Protein AF-A0A099NSK3-F1 (afdb_monomer_lite)

Structure (mmCIF, N/CA/C/O backbone):
data_AF-A0A099NSK3-F1
#
_entry.id   AF-A0A099NSK3-F1
#
loop_
_atom_site.group_PDB
_atom_site.id
_atom_site.type_symbol
_atom_site.label_atom_id
_atom_site.label_alt_id
_atom_site.label_comp_id
_atom_site.label_asym_id
_atom_site.label_entity_id
_atom_site.label_seq_id
_atom_site.pdbx_PDB_ins_code
_atom_site.Cartn_x
_atom_site.Cartn_y
_atom_site.Cartn_z
_atom_site.occupancy
_atom_site.B_iso_or_equiv
_atom_site.auth_seq_id
_atom_site.auth_comp_id
_atom_site.auth_asym_id
_atom_site.auth_atom_id
_atom_site.pdbx_PDB_model_num
ATOM 1 N N . MET A 1 1 ? 0.485 -7.977 -18.510 1.00 60.72 1 MET A N 1
A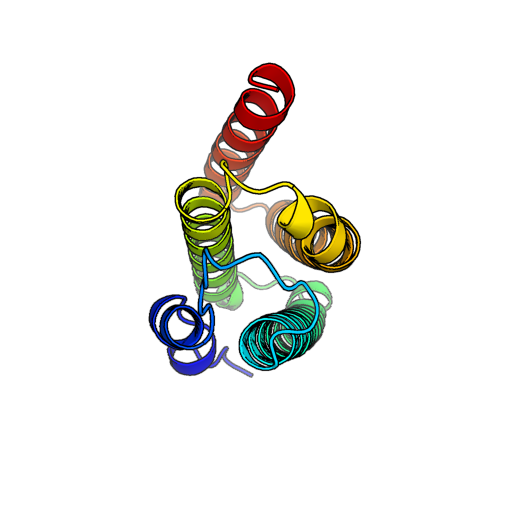TOM 2 C CA . MET A 1 1 ? -0.892 -7.727 -18.025 1.00 60.72 1 MET A CA 1
ATOM 3 C C . MET A 1 1 ? -0.886 -6.339 -17.393 1.00 60.72 1 MET A C 1
ATOM 5 O O . MET A 1 1 ? 0.088 -6.034 -16.716 1.00 60.72 1 MET A O 1
ATOM 9 N N . SER A 1 2 ? -1.851 -5.467 -17.701 1.00 71.50 2 SER A N 1
ATOM 10 C CA . SER A 1 2 ? -1.894 -4.100 -17.140 1.00 71.50 2 SER A CA 1
ATOM 11 C C . SER A 1 2 ? -2.679 -4.103 -15.829 1.00 71.50 2 SER A C 1
ATOM 13 O O . SER A 1 2 ? -3.622 -4.884 -15.699 1.00 71.50 2 SER A O 1
ATOM 15 N N . LEU A 1 3 ? -2.254 -3.284 -14.866 1.00 85.31 3 LEU A N 1
ATOM 16 C CA . LEU A 1 3 ? -2.884 -3.172 -13.553 1.00 85.31 3 LEU A CA 1
ATOM 17 C C . LEU A 1 3 ? -4.323 -2.641 -13.673 1.00 85.31 3 LEU A C 1
ATOM 19 O O . LEU A 1 3 ? -4.550 -1.625 -14.334 1.00 85.31 3 LEU A O 1
ATOM 23 N N . ASP A 1 4 ? -5.289 -3.263 -12.990 1.00 89.00 4 ASP A N 1
ATOM 24 C CA . ASP A 1 4 ? -6.636 -2.690 -12.877 1.00 89.00 4 ASP A CA 1
ATOM 25 C C . ASP A 1 4 ? -6.622 -1.493 -11.916 1.00 89.00 4 ASP A C 1
ATOM 27 O O . ASP A 1 4 ? -6.747 -1.608 -10.696 1.00 89.00 4 ASP A O 1
ATOM 31 N N . ARG A 1 5 ? -6.447 -0.299 -12.481 1.00 90.31 5 ARG A N 1
ATOM 32 C CA . ARG A 1 5 ? -6.376 0.943 -11.705 1.00 90.31 5 ARG A CA 1
ATOM 33 C C . ARG A 1 5 ? -7.692 1.309 -11.021 1.00 90.31 5 ARG A C 1
ATOM 35 O O . ARG A 1 5 ? -7.657 2.083 -10.073 1.00 90.31 5 ARG A O 1
ATOM 42 N N . ASN A 1 6 ? -8.834 0.786 -11.467 1.00 90.94 6 ASN A N 1
ATOM 43 C CA . ASN A 1 6 ? -10.107 1.054 -10.800 1.00 90.94 6 ASN A CA 1
ATOM 44 C C . ASN A 1 6 ? -10.232 0.211 -9.528 1.00 90.94 6 ASN A C 1
ATOM 46 O O . ASN A 1 6 ? -10.674 0.717 -8.497 1.00 90.94 6 ASN A O 1
ATOM 50 N N . GLU A 1 7 ? -9.799 -1.050 -9.583 1.00 89.06 7 GLU A N 1
ATOM 51 C CA . GLU A 1 7 ? -9.757 -1.944 -8.421 1.00 89.06 7 GLU A CA 1
ATOM 52 C C . GLU A 1 7 ? -8.777 -1.435 -7.354 1.00 89.06 7 GLU A C 1
ATOM 54 O O . GLU A 1 7 ? -9.108 -1.362 -6.169 1.00 89.06 7 GLU A O 1
ATOM 59 N N . TYR A 1 8 ? -7.575 -1.032 -7.775 1.00 90.88 8 TYR A N 1
ATOM 60 C CA . TYR A 1 8 ? -6.509 -0.630 -6.855 1.00 90.88 8 TYR A CA 1
ATOM 61 C C . TYR A 1 8 ? -6.481 0.867 -6.527 1.00 90.88 8 TYR A C 1
ATOM 63 O O . TYR A 1 8 ? -5.545 1.320 -5.876 1.00 90.88 8 TYR A O 1
ATOM 71 N N . ALA A 1 9 ? -7.480 1.646 -6.947 1.00 93.00 9 ALA A N 1
ATOM 72 C CA . ALA A 1 9 ? -7.610 3.030 -6.506 1.00 93.00 9 ALA A CA 1
ATOM 73 C C . ALA A 1 9 ? -8.011 3.086 -5.027 1.00 93.00 9 ALA A C 1
ATOM 75 O O . ALA A 1 9 ? -8.960 2.429 -4.600 1.00 93.00 9 ALA A O 1
ATOM 76 N N . PHE A 1 10 ? -7.370 3.960 -4.251 1.00 89.62 10 PHE A N 1
ATOM 77 C CA . PHE A 1 10 ? -7.686 4.158 -2.839 1.00 89.62 10 PHE A CA 1
ATOM 78 C C . PHE A 1 10 ? -9.157 4.553 -2.622 1.00 89.62 10 PHE A C 1
ATOM 80 O O . PHE A 1 10 ? -9.773 4.152 -1.634 1.00 89.62 10 PHE A O 1
ATOM 87 N N . GLN A 1 11 ? -9.767 5.266 -3.575 1.00 91.06 11 GLN A N 1
ATOM 88 C CA . GLN A 1 11 ? -11.197 5.597 -3.534 1.00 91.06 11 GLN A CA 1
ATOM 89 C C . GLN A 1 11 ? -12.106 4.361 -3.530 1.00 91.06 11 GLN A C 1
ATOM 91 O O . GLN A 1 11 ? -13.190 4.417 -2.953 1.00 91.06 11 GLN A O 1
ATOM 96 N N . SER A 1 12 ? -11.659 3.251 -4.117 1.00 90.25 12 SER A N 1
ATOM 97 C CA . SER A 1 12 ? -12.362 1.967 -4.080 1.00 90.25 12 SER A CA 1
ATOM 98 C C . SER A 1 12 ? -12.168 1.258 -2.741 1.00 90.25 12 SER A C 1
ATOM 100 O O . SER A 1 12 ? -13.047 0.524 -2.309 1.00 90.25 12 SER A O 1
ATOM 102 N N . TRP A 1 13 ? -11.055 1.497 -2.042 1.00 89.56 13 TRP A N 1
ATOM 103 C CA . TRP A 1 13 ? -10.758 0.869 -0.749 1.00 89.56 13 TRP A CA 1
ATOM 104 C C . TRP A 1 13 ? -11.433 1.594 0.412 1.00 89.56 13 TRP A C 1
ATOM 106 O O . TRP A 1 13 ? -11.973 0.961 1.316 1.00 89.56 13 TRP A O 1
ATOM 116 N N . LYS A 1 14 ? -11.422 2.931 0.379 1.00 85.62 14 LYS A N 1
ATOM 117 C CA . LYS A 1 14 ? -11.876 3.819 1.457 1.00 85.62 14 LYS A CA 1
ATOM 118 C C . LYS A 1 14 ? -13.266 3.479 2.026 1.00 85.62 14 LYS A C 1
ATOM 120 O O . LYS A 1 14 ? -13.384 3.471 3.250 1.00 85.62 14 LYS A O 1
ATOM 125 N N . PRO A 1 15 ? -14.307 3.160 1.227 1.00 87.00 15 PRO A N 1
ATOM 126 C CA . PRO A 1 15 ? -15.626 2.796 1.755 1.00 87.00 15 PRO A CA 1
ATOM 127 C C . PRO A 1 15 ? -15.626 1.530 2.625 1.00 87.00 15 PRO A C 1
ATOM 129 O O . PRO A 1 15 ? -16.506 1.371 3.467 1.00 87.00 15 PRO A O 1
ATOM 132 N N . HIS A 1 16 ? -14.645 0.643 2.440 1.00 84.25 16 HIS A N 1
ATOM 133 C CA . HIS A 1 16 ? -14.497 -0.594 3.208 1.00 84.25 16 HIS A CA 1
ATOM 134 C C . HIS A 1 16 ? -13.700 -0.405 4.503 1.00 84.25 16 HIS A C 1
ATOM 136 O O . HIS A 1 16 ? -13.618 -1.335 5.298 1.00 84.25 16 HIS A O 1
ATOM 142 N N . LEU A 1 17 ? -13.120 0.778 4.737 1.00 78.50 17 LEU A N 1
ATOM 143 C CA . LEU A 1 17 ? -12.310 1.087 5.918 1.00 78.50 17 LEU A CA 1
ATOM 144 C C . LEU A 1 17 ? -13.164 1.709 7.026 1.00 78.50 17 LEU A C 1
ATOM 146 O O . LEU A 1 17 ? -12.924 2.832 7.466 1.00 78.50 17 LEU A O 1
ATOM 150 N N . ILE A 1 18 ? -14.189 0.978 7.460 1.00 73.94 18 ILE A N 1
ATOM 151 C CA . ILE A 1 18 ? -15.161 1.472 8.438 1.00 73.94 18 ILE A CA 1
ATOM 152 C C . ILE A 1 18 ? -14.494 1.593 9.813 1.00 73.94 18 ILE A C 1
ATOM 154 O O . ILE A 1 18 ? -13.950 0.618 10.335 1.00 73.94 18 ILE A O 1
ATOM 158 N N . TYR A 1 19 ? -14.574 2.792 10.398 1.00 65.12 19 TYR A N 1
ATOM 159 C CA . TYR A 1 19 ? -14.121 3.088 11.753 1.00 65.12 19 TYR A CA 1
ATOM 160 C C . TYR A 1 19 ? -15.314 3.273 12.689 1.00 65.12 19 TYR A C 1
ATOM 162 O O . TYR A 1 19 ? -16.120 4.183 12.492 1.00 65.12 19 TYR A O 1
ATOM 170 N N . ASN A 1 20 ? -15.396 2.441 13.728 1.00 60.47 20 ASN A N 1
ATOM 171 C CA . ASN A 1 20 ? -16.362 2.596 14.808 1.00 60.47 20 ASN A CA 1
ATOM 172 C C . ASN A 1 20 ? -15.606 2.926 16.103 1.00 60.47 20 ASN A C 1
ATOM 174 O O . ASN A 1 20 ? -14.772 2.147 16.564 1.00 60.47 20 ASN A O 1
ATOM 178 N N . ASN A 1 21 ? -15.865 4.110 16.664 1.00 54.75 21 ASN A N 1
ATOM 179 C CA . ASN A 1 21 ? -15.216 4.594 17.893 1.00 54.75 21 ASN A CA 1
ATOM 180 C C . ASN A 1 21 ? -15.695 3.839 19.149 1.00 54.75 21 ASN A C 1
ATOM 182 O O . ASN A 1 21 ? -15.047 3.911 20.195 1.00 54.75 21 ASN A O 1
ATOM 186 N N . ASP A 1 22 ? -16.808 3.109 19.045 1.00 53.41 22 ASP A N 1
ATOM 187 C CA . ASP A 1 22 ? -17.433 2.376 20.144 1.00 53.41 22 ASP A CA 1
ATOM 188 C C . ASP A 1 22 ? -16.741 1.022 20.384 1.00 53.41 22 ASP A C 1
ATOM 190 O O . ASP A 1 22 ? -17.204 -0.041 19.993 1.00 53.41 22 ASP A O 1
ATOM 194 N N . MET A 1 23 ? -15.555 1.123 20.988 1.00 47.84 23 MET A N 1
ATOM 195 C CA . MET A 1 23 ? -14.873 0.244 21.957 1.00 47.84 23 MET A CA 1
ATOM 196 C C . MET A 1 23 ? -15.049 -1.290 22.006 1.00 47.84 23 MET A C 1
ATOM 198 O O . MET A 1 23 ? -14.558 -1.878 22.967 1.00 47.84 23 MET A O 1
ATOM 202 N N . ASP A 1 24 ? -15.551 -1.989 20.992 1.00 53.66 24 ASP A N 1
ATOM 203 C CA . ASP A 1 24 ? -15.406 -3.447 20.930 1.00 53.66 24 ASP A CA 1
ATOM 204 C C . ASP A 1 24 ? -14.555 -3.884 19.736 1.00 53.66 24 ASP A C 1
ATOM 206 O O . ASP A 1 24 ? -14.987 -3.915 18.590 1.00 53.66 24 ASP A O 1
ATOM 210 N N . ALA A 1 25 ? -13.341 -4.368 20.024 1.00 53.34 25 ALA A N 1
ATOM 211 C CA . ALA A 1 25 ? -12.478 -5.105 19.087 1.00 53.34 25 ALA A CA 1
ATOM 212 C C . ALA A 1 25 ? -13.131 -6.395 18.526 1.00 53.34 25 ALA A C 1
ATOM 214 O O . ALA A 1 25 ? -12.510 -7.136 17.765 1.00 53.34 25 ALA A O 1
ATOM 215 N N . LYS A 1 26 ? -14.369 -6.687 18.950 1.00 52.69 26 LYS A N 1
ATOM 216 C CA . LYS A 1 26 ? -15.252 -7.743 18.451 1.00 52.69 26 LYS A CA 1
ATOM 217 C C . LYS A 1 26 ? -16.253 -7.249 17.399 1.00 52.69 26 LYS A C 1
ATOM 219 O O . LYS A 1 26 ? -17.051 -8.058 16.932 1.00 52.69 26 LYS A O 1
ATOM 224 N N . ASP A 1 27 ? -16.224 -5.969 17.028 1.00 63.34 27 ASP A N 1
ATOM 225 C CA . ASP A 1 27 ? -17.117 -5.424 16.012 1.00 63.34 27 ASP A CA 1
ATOM 226 C C . ASP A 1 27 ? -16.842 -6.099 14.657 1.00 63.34 27 ASP A C 1
ATOM 228 O O . ASP A 1 27 ? -15.724 -6.122 14.137 1.00 63.34 27 ASP A O 1
ATOM 232 N N . SER A 1 28 ? -17.888 -6.692 14.090 1.00 66.00 28 SER A N 1
ATOM 233 C CA . SER A 1 28 ? -17.883 -7.307 12.762 1.00 66.00 28 SER A CA 1
ATOM 234 C C . SER A 1 28 ? -17.352 -6.374 11.665 1.00 66.00 28 SER A C 1
ATOM 236 O O . SER A 1 28 ? -16.707 -6.846 10.727 1.00 66.00 28 SER A O 1
ATOM 238 N N . SER A 1 29 ? -17.559 -5.060 11.810 1.00 69.25 29 SER A N 1
ATOM 239 C CA . SER A 1 29 ? -17.068 -4.048 10.871 1.00 69.25 29 SER A CA 1
ATOM 240 C C . SER A 1 29 ? -15.536 -3.989 10.843 1.00 69.25 29 SER A C 1
ATOM 242 O O . SER A 1 29 ? -14.934 -3.958 9.773 1.00 69.25 29 SER A O 1
ATOM 244 N N . PHE A 1 30 ? -14.891 -4.097 12.006 1.00 72.12 30 PHE A N 1
ATOM 245 C CA . PHE A 1 30 ? -13.436 -4.104 12.148 1.00 72.12 30 PHE A CA 1
ATOM 246 C C . PHE A 1 30 ? -12.795 -5.328 11.482 1.00 72.12 30 PHE A C 1
ATOM 248 O O . PHE A 1 30 ? -11.802 -5.205 10.761 1.00 72.12 30 PHE A O 1
ATOM 255 N N . PHE A 1 31 ? -13.367 -6.520 11.687 1.00 74.38 31 PHE A N 1
ATOM 256 C CA . PHE A 1 31 ? -12.871 -7.737 11.037 1.00 74.38 31 PHE A CA 1
ATOM 257 C C . PHE A 1 31 ? -13.028 -7.677 9.518 1.00 74.38 31 PHE A C 1
ATOM 259 O O . PHE A 1 31 ? -12.107 -8.077 8.807 1.00 74.38 31 PHE A O 1
ATOM 266 N N . ALA A 1 32 ? -14.147 -7.139 9.028 1.00 77.81 32 ALA A N 1
ATOM 267 C CA . ALA A 1 32 ? -14.382 -6.958 7.601 1.00 77.81 32 ALA A CA 1
ATOM 268 C C . ALA A 1 32 ? -13.351 -6.007 6.968 1.00 77.81 32 ALA A C 1
ATOM 270 O O . ALA A 1 32 ? -12.724 -6.383 5.978 1.00 77.81 32 ALA A O 1
ATOM 271 N N . SER A 1 33 ? -13.094 -4.843 7.582 1.00 79.44 33 SER A N 1
ATOM 272 C CA . SER A 1 33 ? -12.064 -3.891 7.131 1.00 79.44 33 SER A CA 1
ATOM 273 C C . SER A 1 33 ? -10.675 -4.537 7.083 1.00 79.44 33 SER A C 1
ATOM 275 O O . SER A 1 33 ? -9.927 -4.357 6.120 1.00 79.44 33 SER A O 1
ATOM 277 N N . ARG A 1 34 ? -10.326 -5.335 8.106 1.00 77.50 34 ARG A N 1
ATOM 278 C CA . ARG A 1 34 ? -9.033 -6.033 8.176 1.00 77.50 34 ARG A CA 1
ATOM 279 C C . ARG A 1 34 ? -8.863 -7.049 7.057 1.00 77.50 34 ARG A C 1
ATOM 281 O O . ARG A 1 34 ? -7.813 -7.077 6.423 1.00 77.50 34 ARG A O 1
ATOM 288 N N . THR A 1 35 ? -9.860 -7.910 6.871 1.00 82.31 35 THR A N 1
ATOM 289 C CA . THR A 1 35 ? -9.827 -8.963 5.853 1.00 82.31 35 THR A CA 1
ATOM 290 C C . THR A 1 35 ? -9.758 -8.345 4.464 1.00 82.31 35 THR A C 1
ATOM 292 O O . THR A 1 35 ? -8.874 -8.701 3.695 1.00 82.31 35 THR A O 1
ATOM 295 N N . PHE A 1 36 ? -10.587 -7.333 4.192 1.00 86.88 36 PHE A N 1
ATOM 296 C CA . PHE A 1 36 ? -10.564 -6.615 2.922 1.00 86.88 36 PHE A CA 1
ATOM 297 C C . PHE A 1 36 ? -9.182 -6.021 2.607 1.00 86.88 36 PHE A C 1
ATOM 299 O O . PHE A 1 36 ? -8.650 -6.243 1.519 1.00 86.88 36 PHE A O 1
ATOM 306 N N . LEU A 1 37 ? -8.571 -5.303 3.558 1.00 84.00 37 LEU A N 1
ATOM 307 C CA . LEU A 1 37 ? -7.233 -4.735 3.364 1.00 84.00 37 LEU A CA 1
ATOM 308 C C . LEU A 1 37 ? -6.173 -5.811 3.153 1.00 84.00 37 LEU A C 1
ATOM 310 O O . LEU A 1 37 ? -5.312 -5.662 2.289 1.00 84.00 37 LEU A O 1
ATOM 314 N N . TYR A 1 38 ? -6.223 -6.884 3.941 1.00 83.44 38 TYR A N 1
ATOM 315 C CA . TYR A 1 38 ? -5.273 -7.980 3.820 1.00 83.44 38 TYR A CA 1
ATOM 316 C C . TYR A 1 38 ? -5.336 -8.625 2.431 1.00 83.44 38 TYR A C 1
ATOM 318 O O . TYR A 1 38 ? -4.298 -8.794 1.789 1.00 83.44 38 TYR A O 1
ATOM 326 N N . ASP A 1 39 ? -6.539 -8.929 1.947 1.00 86.62 39 ASP A N 1
ATOM 327 C CA . ASP A 1 39 ? -6.753 -9.551 0.640 1.00 86.62 39 ASP A CA 1
ATOM 328 C C . ASP A 1 39 ? -6.332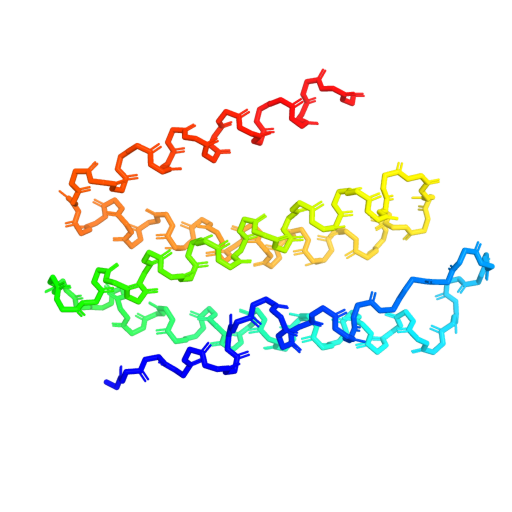 -8.608 -0.496 1.00 86.62 39 ASP A C 1
ATOM 330 O O . ASP A 1 39 ? -5.606 -9.014 -1.406 1.00 86.62 39 ASP A O 1
ATOM 334 N N . THR A 1 40 ? -6.690 -7.324 -0.391 1.00 88.56 40 THR A N 1
ATOM 335 C CA . THR A 1 40 ? -6.325 -6.284 -1.366 1.00 88.56 40 THR A CA 1
ATOM 336 C C . THR A 1 40 ? -4.808 -6.125 -1.474 1.00 88.56 40 THR A C 1
ATOM 338 O O . THR A 1 40 ? -4.252 -6.176 -2.571 1.00 88.56 40 THR A O 1
ATOM 341 N N . LEU A 1 41 ? -4.109 -5.986 -0.341 1.00 85.00 41 LEU A N 1
ATOM 342 C CA . LEU A 1 41 ? -2.652 -5.818 -0.318 1.00 85.00 41 LEU A CA 1
ATOM 343 C C . LEU A 1 41 ? -1.920 -7.094 -0.750 1.00 85.00 41 LEU A C 1
ATOM 345 O O . LEU A 1 41 ? -0.897 -7.011 -1.426 1.00 85.00 41 LEU A O 1
ATOM 349 N N . THR A 1 42 ? -2.449 -8.273 -0.412 1.00 84.06 42 THR A N 1
ATOM 350 C CA . THR A 1 42 ? -1.896 -9.556 -0.872 1.00 84.06 42 THR A CA 1
ATOM 351 C C . THR A 1 42 ? -2.010 -9.692 -2.389 1.00 84.06 42 THR A C 1
ATOM 353 O O . THR A 1 42 ? -1.023 -10.024 -3.046 1.00 84.06 42 THR A O 1
ATOM 356 N N . SER A 1 43 ? -3.187 -9.394 -2.946 1.00 88.94 43 SER A N 1
ATOM 357 C CA . SER A 1 43 ? -3.439 -9.397 -4.391 1.00 88.94 43 SER A CA 1
ATOM 358 C C . SER A 1 43 ? -2.504 -8.420 -5.110 1.00 88.94 43 SER A C 1
ATOM 360 O O . SER A 1 43 ? -1.778 -8.798 -6.031 1.00 88.94 43 SER A O 1
ATOM 362 N N . LEU A 1 44 ? -2.416 -7.185 -4.609 1.00 87.44 44 LEU A N 1
ATOM 363 C CA . LEU A 1 44 ? -1.524 -6.162 -5.145 1.00 87.44 44 LEU A CA 1
ATOM 364 C C . LEU A 1 44 ? -0.051 -6.596 -5.100 1.00 87.44 44 LEU A C 1
ATOM 366 O O . LEU A 1 44 ? 0.670 -6.449 -6.086 1.00 87.44 44 LEU A O 1
ATOM 370 N N . HIS A 1 45 ? 0.403 -7.177 -3.987 1.00 83.56 45 HIS A N 1
ATOM 371 C CA . HIS A 1 45 ? 1.765 -7.693 -3.865 1.00 83.56 45 HIS A CA 1
ATOM 372 C C . HIS A 1 45 ? 2.066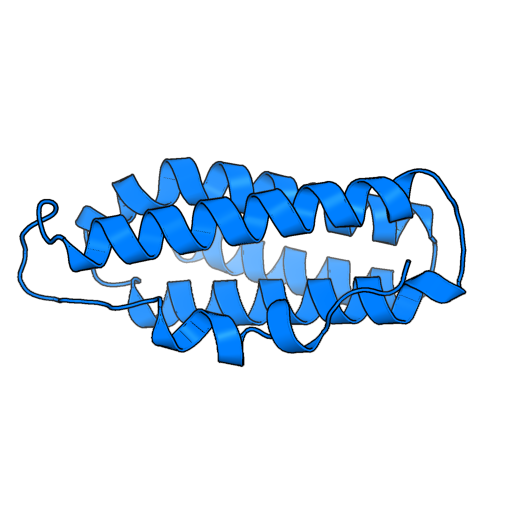 -8.773 -4.915 1.00 83.56 45 HIS A C 1
ATOM 374 O O . HIS A 1 45 ? 3.131 -8.742 -5.528 1.00 83.56 45 HIS A O 1
ATOM 380 N N . GLN A 1 46 ? 1.136 -9.700 -5.159 1.00 85.31 46 GLN A N 1
ATOM 381 C CA . GLN A 1 46 ? 1.287 -10.736 -6.187 1.00 85.31 46 GLN A CA 1
ATOM 382 C C . GLN A 1 46 ? 1.371 -10.144 -7.602 1.00 85.31 46 GLN A C 1
ATOM 384 O O . GLN A 1 46 ? 2.190 -10.601 -8.398 1.00 85.31 46 GLN A O 1
ATOM 389 N N . GLN A 1 47 ? 0.591 -9.102 -7.906 1.00 85.50 47 GLN A N 1
ATOM 390 C CA . GLN A 1 47 ? 0.684 -8.393 -9.190 1.00 85.50 47 GLN A CA 1
ATOM 391 C 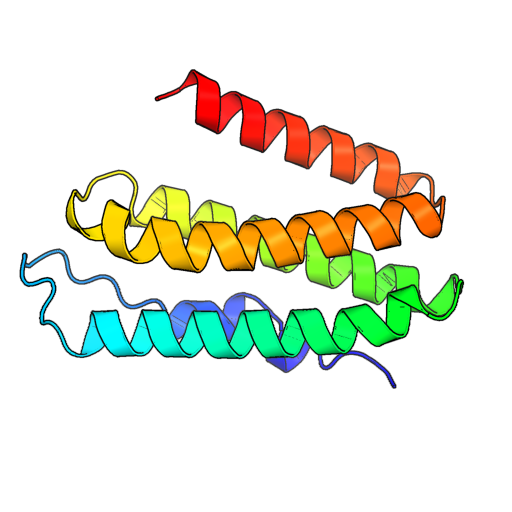C . GLN A 1 47 ? 2.050 -7.722 -9.359 1.00 85.50 47 GLN A C 1
ATOM 393 O O . GLN A 1 47 ? 2.716 -7.896 -10.380 1.00 85.50 47 GLN A O 1
ATOM 398 N N . LEU A 1 48 ? 2.529 -7.035 -8.317 1.00 82.62 48 LEU A N 1
ATOM 399 C CA . LEU A 1 48 ? 3.849 -6.406 -8.328 1.00 82.62 48 LEU A CA 1
ATOM 400 C C . LEU A 1 48 ? 4.982 -7.420 -8.560 1.00 82.62 48 LEU A C 1
ATOM 402 O O . LEU A 1 48 ? 6.010 -7.055 -9.133 1.00 82.62 48 LEU A O 1
ATOM 406 N N . GLN A 1 49 ? 4.839 -8.690 -8.145 1.00 80.62 49 GLN A N 1
ATOM 407 C CA . GLN A 1 49 ? 5.880 -9.708 -8.373 1.00 80.62 49 GLN A CA 1
ATOM 408 C C . GLN A 1 49 ? 6.188 -9.897 -9.861 1.00 80.62 49 GLN A C 1
ATOM 410 O O . GLN A 1 49 ? 7.353 -10.090 -10.215 1.00 80.62 49 GLN A O 1
ATOM 415 N N . GLN A 1 50 ? 5.182 -9.754 -10.726 1.00 80.12 50 GLN A N 1
ATOM 416 C CA . GLN A 1 50 ? 5.346 -9.827 -12.179 1.00 80.12 50 GLN A CA 1
ATOM 417 C C . GLN A 1 50 ? 6.172 -8.648 -12.716 1.00 80.12 50 GLN A C 1
ATOM 419 O O . GLN A 1 50 ? 7.031 -8.822 -13.580 1.00 80.12 50 GLN A O 1
ATOM 424 N N . TYR A 1 51 ? 5.982 -7.450 -12.157 1.00 78.12 51 TYR A N 1
ATOM 425 C CA . TYR A 1 51 ? 6.776 -6.270 -12.521 1.00 78.12 51 TYR A CA 1
ATOM 426 C C . TYR A 1 51 ? 8.210 -6.347 -11.995 1.00 78.12 51 TYR A C 1
ATOM 428 O O . TYR A 1 51 ? 9.115 -5.749 -12.567 1.00 78.12 51 TYR A O 1
ATOM 436 N N . ASN A 1 52 ? 8.454 -7.108 -10.925 1.00 71.56 52 ASN A N 1
ATOM 437 C CA . ASN A 1 52 ? 9.813 -7.341 -10.453 1.00 71.56 52 ASN A CA 1
ATOM 438 C C . ASN A 1 52 ? 10.588 -8.317 -11.355 1.00 71.56 52 ASN A C 1
ATOM 440 O O . ASN A 1 52 ? 11.810 -8.201 -11.467 1.00 71.56 52 ASN A O 1
ATOM 444 N N . SER A 1 53 ? 9.928 -9.290 -11.992 1.00 71.81 53 SER A N 1
ATOM 445 C CA . SER A 1 53 ? 10.619 -10.267 -12.847 1.00 71.81 53 SER A CA 1
ATOM 446 C C . SER A 1 53 ? 11.159 -9.671 -14.152 1.00 71.81 53 SER A C 1
ATOM 448 O O . SER A 1 53 ? 12.167 -10.162 -14.657 1.00 71.81 53 SER A O 1
ATOM 450 N N . GLU A 1 54 ? 10.568 -8.583 -14.654 1.00 67.69 54 GLU A N 1
ATOM 451 C CA . GLU A 1 54 ? 10.912 -7.971 -15.944 1.00 67.69 54 GLU A CA 1
ATOM 452 C C . GLU A 1 54 ? 11.207 -6.470 -15.789 1.00 67.69 54 GLU A C 1
ATOM 454 O O . GLU A 1 54 ? 10.354 -5.703 -15.354 1.00 67.69 54 GLU A O 1
ATOM 459 N N . TYR A 1 55 ? 12.412 -6.026 -16.167 1.00 66.31 55 TYR A N 1
ATOM 460 C CA . TYR A 1 55 ? 12.731 -4.593 -16.232 1.00 66.31 55 TYR A CA 1
ATOM 461 C C . TYR A 1 55 ? 12.074 -3.990 -17.478 1.00 66.31 55 TYR A C 1
ATOM 463 O O . TYR A 1 55 ? 12.441 -4.349 -18.599 1.00 66.31 55 TYR A O 1
ATOM 471 N N . SER A 1 56 ? 11.120 -3.075 -17.299 1.00 76.19 56 SER A N 1
ATOM 472 C CA . SER A 1 56 ? 10.486 -2.372 -18.416 1.00 76.19 56 SER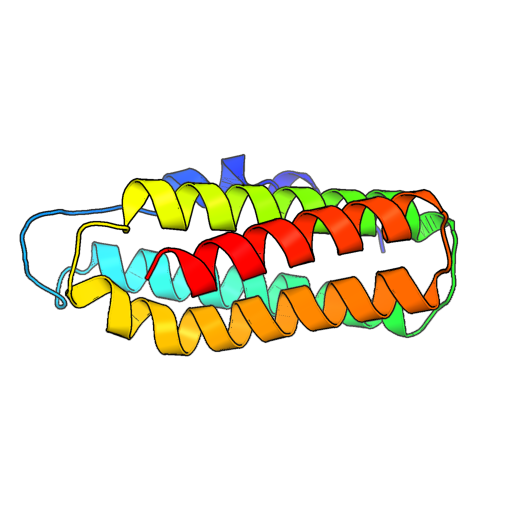 A CA 1
ATOM 473 C C . SER A 1 56 ? 9.929 -1.020 -17.993 1.00 76.19 56 SER A C 1
ATOM 475 O O . SER A 1 56 ? 9.121 -0.918 -17.069 1.00 76.19 56 SER A O 1
ATOM 477 N N . SER A 1 57 ? 10.272 0.018 -18.757 1.00 72.94 57 SER A N 1
ATOM 478 C CA . SER A 1 57 ? 9.725 1.364 -18.573 1.00 72.94 57 SER A CA 1
ATOM 479 C C . SER A 1 57 ? 8.211 1.434 -18.789 1.00 72.94 57 SER A C 1
ATOM 481 O O . SER A 1 57 ? 7.575 2.355 -18.282 1.00 72.94 57 SER A O 1
ATOM 483 N N . SER A 1 58 ? 7.614 0.449 -19.473 1.00 78.56 58 SER A N 1
ATOM 484 C CA . SER A 1 58 ? 6.160 0.347 -19.647 1.00 78.56 58 SER A CA 1
ATOM 485 C C . SER A 1 58 ? 5.398 0.149 -18.335 1.00 78.56 58 SER A C 1
ATOM 487 O O . SER A 1 58 ? 4.199 0.402 -18.299 1.00 78.56 58 SER A O 1
ATOM 489 N N . TYR A 1 59 ? 6.066 -0.311 -17.271 1.00 80.25 59 TYR A N 1
ATOM 490 C CA . TYR A 1 59 ? 5.450 -0.527 -15.958 1.00 80.25 59 TYR A CA 1
ATOM 491 C C . TYR A 1 59 ? 5.591 0.683 -15.028 1.00 80.25 59 TYR A C 1
ATOM 493 O O . TYR A 1 59 ? 4.988 0.700 -13.957 1.00 80.25 59 TYR A O 1
ATOM 501 N N . ASN A 1 60 ? 6.349 1.713 -15.422 1.00 80.06 60 ASN A N 1
ATOM 502 C CA . ASN A 1 60 ? 6.661 2.839 -14.542 1.00 80.06 60 ASN A CA 1
ATOM 503 C C . ASN A 1 60 ? 5.415 3.590 -14.064 1.00 80.06 60 ASN A C 1
ATOM 505 O O . ASN A 1 60 ? 5.347 3.973 -12.898 1.00 80.06 60 ASN A O 1
ATOM 509 N N . ASP A 1 61 ? 4.427 3.770 -14.941 1.00 84.56 61 ASP A N 1
ATOM 510 C CA . ASP A 1 61 ? 3.189 4.469 -14.592 1.00 84.56 61 ASP A CA 1
ATOM 511 C C . ASP A 1 61 ? 2.311 3.647 -13.641 1.00 84.56 61 ASP A C 1
ATOM 513 O O . ASP A 1 61 ? 1.656 4.217 -12.771 1.00 84.56 61 ASP A O 1
ATOM 517 N N . ASP A 1 62 ? 2.311 2.317 -13.773 1.00 86.56 62 ASP A N 1
ATOM 518 C CA . ASP A 1 62 ? 1.583 1.421 -12.866 1.00 86.56 62 ASP A CA 1
ATOM 519 C C . ASP A 1 62 ? 2.271 1.367 -11.493 1.00 86.56 62 ASP A C 1
ATOM 521 O O . ASP A 1 62 ? 1.607 1.473 -10.466 1.00 86.56 62 ASP A O 1
ATOM 525 N N . ILE A 1 63 ? 3.606 1.308 -11.458 1.00 83.38 63 ILE A N 1
ATOM 526 C CA . ILE A 1 63 ? 4.407 1.375 -10.225 1.00 83.38 63 ILE A CA 1
ATOM 527 C C . ILE A 1 63 ? 4.180 2.709 -9.497 1.00 83.38 63 ILE A C 1
ATOM 529 O O . ILE A 1 63 ? 3.966 2.735 -8.282 1.00 83.38 63 ILE A O 1
ATOM 533 N N . LEU A 1 64 ? 4.190 3.819 -10.245 1.00 84.88 64 LEU A N 1
ATOM 534 C CA . LEU A 1 64 ? 3.911 5.152 -9.716 1.00 84.88 64 LEU A CA 1
ATOM 535 C C . LEU A 1 64 ? 2.500 5.230 -9.138 1.00 84.88 64 LEU A C 1
ATOM 537 O O . LEU A 1 64 ? 2.322 5.693 -8.015 1.00 84.88 64 LEU A O 1
ATOM 541 N N . PHE A 1 65 ? 1.514 4.746 -9.891 1.00 90.38 65 PHE A N 1
ATOM 542 C CA . PHE A 1 65 ? 0.134 4.688 -9.439 1.00 90.38 65 PHE A CA 1
ATOM 543 C C . PHE A 1 65 ? 0.029 3.924 -8.115 1.00 90.38 65 PHE A C 1
ATOM 545 O O . PHE A 1 65 ? -0.474 4.477 -7.139 1.00 90.38 65 PHE A O 1
ATOM 552 N N . VAL A 1 66 ? 0.577 2.706 -8.043 1.00 87.81 66 VAL A N 1
ATOM 553 C CA . VAL A 1 66 ? 0.557 1.877 -6.828 1.00 87.81 66 VAL A CA 1
ATOM 554 C C . VAL A 1 66 ? 1.211 2.587 -5.649 1.00 87.81 66 VAL A C 1
ATOM 556 O O . VAL A 1 66 ? 0.667 2.570 -4.545 1.00 87.81 66 VAL A O 1
ATOM 559 N N . HIS A 1 67 ? 2.350 3.244 -5.872 1.00 85.38 67 HIS A N 1
ATOM 560 C CA . HIS A 1 67 ? 2.999 4.042 -4.838 1.00 85.38 67 HIS A CA 1
ATOM 561 C C . HIS A 1 67 ? 2.060 5.124 -4.288 1.00 85.38 67 HIS A C 1
ATOM 563 O O . HIS A 1 67 ? 1.867 5.198 -3.076 1.00 85.38 67 HIS A O 1
ATOM 569 N N . THR A 1 68 ? 1.422 5.909 -5.162 1.00 88.50 68 THR A N 1
ATOM 570 C CA . THR A 1 68 ? 0.469 6.952 -4.754 1.00 88.50 68 THR A CA 1
ATOM 571 C C . THR A 1 68 ? -0.694 6.379 -3.944 1.00 88.50 68 THR A C 1
ATOM 573 O O . THR A 1 68 ? -1.020 6.922 -2.891 1.00 88.50 68 THR A O 1
ATOM 576 N N . GLN A 1 69 ? -1.277 5.251 -4.365 1.00 90.00 69 GLN A N 1
ATOM 577 C CA . GLN A 1 69 ? -2.416 4.651 -3.655 1.00 90.00 69 GLN A CA 1
ATOM 578 C C . GLN A 1 69 ? -2.027 4.128 -2.261 1.00 90.00 69 GLN A C 1
ATOM 580 O O . GLN A 1 69 ? -2.791 4.273 -1.306 1.00 90.00 69 GLN A O 1
ATOM 585 N N . LEU A 1 70 ? -0.821 3.566 -2.113 1.00 85.19 70 LEU A N 1
ATOM 586 C CA . LEU A 1 70 ? -0.299 3.129 -0.812 1.00 85.19 70 LEU A CA 1
ATOM 587 C C . LEU A 1 70 ? -0.031 4.311 0.132 1.00 85.19 70 LEU A C 1
ATOM 589 O O . LEU A 1 70 ? -0.270 4.192 1.333 1.00 85.19 70 LEU A O 1
ATOM 593 N N . VAL A 1 71 ? 0.435 5.449 -0.393 1.00 81.38 71 VAL A N 1
ATOM 594 C CA . VAL A 1 71 ? 0.636 6.676 0.395 1.00 81.38 71 VAL A CA 1
ATOM 595 C C . VAL A 1 71 ? -0.700 7.266 0.856 1.00 81.38 71 VAL A C 1
ATOM 597 O O . VAL A 1 71 ? -0.822 7.627 2.024 1.00 81.38 71 VAL A O 1
ATOM 600 N N . GLU A 1 72 ? -1.717 7.313 -0.011 1.00 86.00 72 GLU A N 1
ATOM 601 C CA . GLU A 1 72 ? -3.063 7.769 0.371 1.00 86.00 72 GLU A CA 1
ATOM 602 C C . GLU A 1 72 ? -3.696 6.872 1.446 1.00 86.00 72 GLU A C 1
ATOM 604 O O . GLU A 1 72 ? -4.296 7.371 2.403 1.00 86.00 72 GLU A O 1
ATOM 609 N N . LEU A 1 73 ? -3.523 5.550 1.326 1.00 85.38 73 LEU A N 1
ATOM 610 C CA . LEU A 1 73 ? -3.962 4.598 2.343 1.00 85.38 73 LEU A CA 1
ATOM 611 C C . LEU A 1 73 ? -3.287 4.874 3.689 1.00 85.38 73 LEU A C 1
ATOM 613 O O . LEU A 1 73 ? -3.975 4.932 4.707 1.00 85.38 73 LEU A O 1
ATOM 617 N N . LEU A 1 74 ? -1.964 5.059 3.699 1.00 77.69 74 LEU A N 1
ATOM 618 C CA . LEU A 1 74 ? -1.220 5.398 4.911 1.00 77.69 74 LEU A CA 1
ATOM 619 C C . LEU A 1 74 ? -1.773 6.664 5.566 1.00 77.69 74 LEU A C 1
ATOM 621 O O . LEU A 1 74 ? -2.092 6.636 6.751 1.00 77.69 74 LEU A O 1
ATOM 625 N N . ASP A 1 75 ? -1.960 7.738 4.801 1.00 78.31 75 ASP A N 1
ATOM 626 C CA . ASP A 1 75 ? -2.483 9.006 5.322 1.00 78.31 75 ASP A CA 1
ATOM 627 C C . ASP A 1 75 ? -3.862 8.860 5.945 1.00 78.31 75 ASP A C 1
ATOM 629 O O . ASP A 1 75 ? -4.117 9.357 7.044 1.00 78.31 75 ASP A O 1
ATOM 633 N N . TYR A 1 76 ? -4.754 8.143 5.263 1.00 81.12 76 TYR A N 1
ATOM 634 C CA . TYR A 1 76 ? -6.082 7.883 5.789 1.00 81.12 76 TYR A CA 1
ATOM 635 C C . TYR A 1 76 ? -6.034 7.065 7.077 1.00 81.12 76 TYR A C 1
ATOM 637 O O . TYR A 1 76 ? -6.759 7.379 8.026 1.00 81.12 76 TYR A O 1
ATOM 645 N N . LEU A 1 77 ? -5.186 6.032 7.122 1.00 75.31 77 LEU A N 1
ATOM 646 C CA . LEU A 1 77 ? -5.019 5.209 8.310 1.00 75.31 77 LEU A CA 1
ATOM 647 C C . LEU A 1 77 ? -4.460 6.036 9.475 1.00 75.31 77 LEU A C 1
ATOM 649 O O . LEU A 1 77 ? -4.971 5.932 10.586 1.00 75.31 77 LEU A O 1
ATOM 653 N N . PHE A 1 78 ? -3.491 6.918 9.234 1.00 71.31 78 PHE A N 1
ATOM 654 C CA . PHE A 1 78 ? -2.987 7.815 10.272 1.00 71.31 78 PHE A CA 1
ATOM 655 C C . PHE A 1 78 ? -4.087 8.732 10.799 1.00 71.31 78 PHE A C 1
ATOM 657 O O . PHE A 1 78 ? -4.437 8.641 11.971 1.00 71.31 78 PHE A O 1
ATOM 664 N N . ILE A 1 79 ? -4.713 9.534 9.935 1.00 73.00 79 ILE A N 1
ATOM 665 C CA . ILE A 1 79 ? -5.726 10.522 10.346 1.00 73.00 79 ILE A CA 1
ATOM 666 C C . ILE A 1 79 ? -6.902 9.865 11.082 1.00 73.00 79 ILE A C 1
ATOM 668 O O . ILE A 1 79 ? -7.423 10.407 12.058 1.00 73.00 79 ILE A O 1
ATOM 672 N N . THR A 1 80 ? -7.346 8.702 10.605 1.00 70.56 80 THR A N 1
ATOM 673 C CA . THR A 1 80 ? -8.551 8.042 11.124 1.00 70.56 80 THR A CA 1
ATOM 674 C C . THR A 1 80 ? -8.280 7.310 12.438 1.00 70.56 80 THR A C 1
ATOM 676 O O . THR A 1 80 ? -9.156 7.264 13.301 1.00 70.56 80 THR A O 1
ATOM 679 N N . TYR A 1 81 ? -7.077 6.756 12.620 1.00 63.84 81 TYR A N 1
ATOM 680 C CA . TYR A 1 81 ? -6.805 5.785 13.681 1.00 63.84 81 TYR A CA 1
ATOM 681 C C . TYR A 1 81 ? -5.765 6.231 14.731 1.00 63.84 81 TYR A C 1
ATOM 683 O O . TYR A 1 81 ? -5.590 5.525 15.727 1.00 63.84 81 TYR A O 1
ATOM 691 N N . GLU A 1 82 ? -5.159 7.421 14.595 1.00 57.81 82 GLU A N 1
ATOM 692 C CA . GLU A 1 82 ? -4.209 8.052 15.544 1.00 57.81 82 GLU A CA 1
ATOM 693 C C . GLU A 1 82 ? -4.692 8.065 17.013 1.00 57.81 82 GLU A C 1
ATOM 695 O O . GLU A 1 82 ? -3.893 8.114 17.946 1.00 57.81 82 GLU A O 1
ATOM 700 N N . LYS A 1 83 ? -6.006 7.971 17.258 1.00 54.56 83 LYS A N 1
ATOM 701 C CA . LYS A 1 83 ? -6.613 8.149 18.589 1.00 54.56 83 LYS A CA 1
ATOM 702 C C . LYS A 1 83 ? -7.021 6.859 19.326 1.00 54.56 83 LYS A C 1
ATOM 704 O O . LYS A 1 83 ? -7.560 6.968 20.427 1.00 54.56 83 LYS A O 1
ATOM 709 N N . SER A 1 84 ? -6.789 5.647 18.796 1.00 54.72 84 SER A N 1
ATOM 710 C CA . SER A 1 84 ? -7.353 4.401 19.375 1.00 54.72 84 SER A CA 1
ATOM 711 C C . SER A 1 84 ? -6.331 3.314 19.764 1.00 54.72 84 SER A C 1
ATOM 713 O O . SER A 1 84 ? -5.431 2.959 19.010 1.00 54.72 84 SER A O 1
ATOM 715 N N . LYS A 1 85 ? -6.510 2.705 20.954 1.00 50.44 85 LYS A N 1
ATOM 716 C CA . LYS A 1 85 ? -5.689 1.581 21.472 1.00 50.44 85 LYS A CA 1
ATOM 717 C C . LYS A 1 85 ? -5.886 0.260 20.711 1.00 50.44 85 LYS A C 1
ATOM 719 O O . LYS A 1 85 ? -4.954 -0.538 20.659 1.00 50.44 85 LYS A O 1
ATOM 724 N N . VAL A 1 86 ? -7.074 0.010 20.152 1.00 49.28 86 VAL A N 1
ATOM 725 C CA . VAL A 1 86 ? -7.435 -1.254 19.464 1.00 49.28 86 VAL A CA 1
ATOM 726 C C . VAL A 1 86 ? -6.762 -1.362 18.090 1.00 49.28 86 VAL A C 1
ATOM 728 O O . VAL A 1 86 ? -6.461 -2.453 17.605 1.00 49.28 86 VAL A O 1
ATOM 731 N N . VAL A 1 87 ? -6.421 -0.212 17.515 1.00 50.72 87 VAL A N 1
ATOM 732 C CA . VAL A 1 87 ? -5.701 -0.077 16.246 1.00 50.72 87 VAL A CA 1
ATOM 733 C C . VAL A 1 87 ? -4.349 -0.768 16.298 1.00 50.72 87 VAL A C 1
ATOM 735 O O . VAL A 1 87 ? -3.991 -1.401 15.318 1.00 50.72 87 VAL A O 1
ATOM 738 N N . LYS A 1 88 ? -3.653 -0.782 17.444 1.00 45.78 88 LYS A N 1
ATOM 739 C CA . LYS A 1 88 ? -2.346 -1.453 17.598 1.00 45.78 88 LYS A CA 1
ATOM 740 C C . LYS A 1 88 ? -2.353 -2.948 17.248 1.00 45.78 88 LYS A C 1
ATOM 742 O O . LYS A 1 88 ? -1.310 -3.498 16.929 1.00 45.78 88 LYS A O 1
ATOM 747 N N . ILE A 1 89 ? -3.498 -3.633 17.324 1.00 42.09 89 ILE A N 1
ATOM 748 C CA . ILE A 1 89 ? -3.598 -5.067 16.985 1.00 42.09 89 ILE A CA 1
ATOM 749 C C . ILE A 1 89 ? -3.961 -5.266 15.506 1.00 42.09 89 ILE A C 1
ATOM 751 O O . ILE A 1 89 ? -3.481 -6.210 14.879 1.00 42.09 89 ILE A O 1
ATOM 755 N N . LEU A 1 90 ? -4.778 -4.371 14.934 1.00 47.75 90 LEU A N 1
ATOM 756 C CA . LEU A 1 90 ? -4.986 -4.301 13.483 1.00 47.75 90 LEU A CA 1
ATOM 757 C C . LEU A 1 90 ? -3.668 -3.935 12.779 1.00 47.75 90 LEU A C 1
ATOM 759 O O . LEU A 1 90 ? -3.360 -4.496 11.730 1.00 47.75 90 LEU A O 1
ATOM 763 N N . SER A 1 91 ? -2.886 -3.058 13.416 1.00 51.12 91 SER A N 1
ATOM 764 C CA . SER A 1 91 ? -1.618 -2.542 12.928 1.00 51.12 91 SER A CA 1
ATOM 765 C C . SER A 1 91 ? -0.597 -3.664 12.801 1.00 51.12 91 SER A C 1
ATOM 767 O O . SER A 1 91 ? -0.229 -3.951 11.689 1.00 51.12 91 SER A O 1
ATOM 769 N N . VAL A 1 92 ? -0.223 -4.440 13.823 1.00 47.28 92 VAL A N 1
ATOM 770 C CA . VAL A 1 92 ? 0.937 -5.363 13.694 1.00 47.28 92 VAL A CA 1
ATOM 771 C C . VAL A 1 92 ? 0.893 -6.295 12.460 1.00 47.28 92 VAL A C 1
ATOM 773 O O . VAL A 1 92 ? 1.902 -6.458 11.767 1.00 47.28 92 VAL A O 1
ATOM 776 N N . ASN A 1 93 ? -0.271 -6.873 12.133 1.00 53.72 93 ASN A N 1
ATOM 777 C CA . ASN A 1 93 ? -0.418 -7.733 10.950 1.00 53.72 93 ASN A CA 1
ATOM 778 C C . ASN A 1 93 ? -0.549 -6.942 9.637 1.00 53.72 93 ASN A C 1
ATOM 780 O O . ASN A 1 93 ? 0.022 -7.359 8.625 1.00 53.72 93 ASN A O 1
ATOM 784 N N . LEU A 1 94 ? -1.277 -5.819 9.639 1.00 60.75 94 LEU A N 1
ATOM 785 C CA . LEU A 1 94 ? -1.388 -4.956 8.462 1.00 60.75 94 LEU A CA 1
ATOM 786 C C . LEU A 1 94 ? -0.095 -4.178 8.206 1.00 60.75 94 LEU A C 1
ATOM 788 O O . LEU A 1 94 ? 0.369 -4.188 7.083 1.00 60.75 94 LEU A O 1
ATOM 792 N N . ASP A 1 95 ? 0.548 -3.617 9.222 1.00 64.31 95 ASP A N 1
ATOM 793 C CA . ASP A 1 95 ? 1.888 -3.025 9.219 1.00 64.31 95 ASP A CA 1
ATOM 794 C C . ASP A 1 95 ? 2.886 -3.988 8.585 1.00 64.31 95 ASP A C 1
ATOM 796 O O . ASP A 1 95 ? 3.661 -3.587 7.728 1.00 64.31 95 ASP A O 1
ATOM 800 N N . THR A 1 96 ? 2.839 -5.280 8.930 1.00 64.69 96 THR A N 1
ATOM 801 C CA . THR A 1 96 ? 3.740 -6.269 8.326 1.00 64.69 96 THR A CA 1
ATOM 802 C C . THR A 1 96 ? 3.473 -6.449 6.829 1.00 64.69 96 THR A C 1
ATOM 804 O O . THR A 1 96 ? 4.425 -6.497 6.048 1.00 64.69 96 THR A O 1
ATOM 807 N N . ILE A 1 97 ? 2.213 -6.578 6.393 1.00 69.12 97 ILE A N 1
ATOM 808 C CA . ILE A 1 97 ? 1.912 -6.795 4.967 1.00 69.12 97 ILE A CA 1
ATOM 809 C C . ILE A 1 97 ? 2.033 -5.514 4.138 1.00 69.12 97 ILE A C 1
ATOM 811 O O . ILE A 1 97 ? 2.483 -5.555 2.996 1.00 69.12 97 ILE A O 1
ATOM 815 N N . LEU A 1 98 ? 1.718 -4.373 4.735 1.00 72.38 98 LEU A N 1
ATOM 816 C CA . LEU A 1 98 ? 1.858 -3.044 4.169 1.00 72.38 98 LEU A CA 1
ATOM 817 C C . LEU A 1 98 ? 3.337 -2.676 4.049 1.00 72.38 98 LEU A C 1
ATOM 819 O O . LEU A 1 98 ? 3.763 -2.293 2.965 1.00 72.38 98 LEU A O 1
ATOM 823 N N . ALA A 1 99 ? 4.151 -2.921 5.081 1.00 68.56 99 ALA A N 1
ATOM 824 C CA . ALA A 1 99 ? 5.604 -2.787 5.002 1.00 68.56 99 ALA A CA 1
ATOM 825 C C . ALA A 1 99 ? 6.179 -3.706 3.922 1.00 68.56 99 ALA A C 1
ATOM 827 O O . ALA A 1 99 ? 6.929 -3.238 3.077 1.00 68.56 99 ALA A O 1
ATOM 828 N N . LYS A 1 100 ? 5.775 -4.984 3.865 1.00 70.00 100 LYS A N 1
ATOM 829 C CA . LYS A 1 100 ? 6.205 -5.895 2.788 1.00 70.00 100 LYS A CA 1
ATOM 830 C C . LYS A 1 100 ? 5.830 -5.369 1.404 1.00 70.00 100 LYS A C 1
ATOM 832 O O . LYS A 1 100 ? 6.665 -5.403 0.506 1.00 70.00 100 LYS A O 1
ATOM 837 N N . THR A 1 101 ? 4.608 -4.875 1.227 1.00 74.25 101 THR A N 1
ATOM 838 C CA . THR A 1 101 ? 4.115 -4.368 -0.062 1.00 74.25 101 THR A CA 1
ATOM 839 C C . THR A 1 101 ? 4.848 -3.091 -0.469 1.00 74.25 101 THR A C 1
ATOM 841 O O . THR A 1 101 ? 5.307 -2.990 -1.604 1.00 74.25 101 THR A O 1
ATOM 844 N N . ILE A 1 102 ? 5.055 -2.162 0.467 1.00 74.06 102 ILE A N 1
ATOM 845 C CA . ILE A 1 102 ? 5.823 -0.932 0.255 1.00 74.06 102 ILE A CA 1
ATOM 846 C C . ILE A 1 102 ? 7.283 -1.252 -0.046 1.00 74.06 102 ILE A C 1
ATOM 848 O O . ILE A 1 102 ? 7.794 -0.815 -1.069 1.00 74.06 102 ILE A O 1
ATOM 852 N N . THR A 1 103 ? 7.959 -2.043 0.788 1.00 71.19 103 THR A N 1
ATOM 853 C CA . THR A 1 103 ? 9.358 -2.434 0.568 1.00 71.19 103 THR A CA 1
ATOM 854 C C . THR A 1 103 ? 9.529 -3.122 -0.781 1.00 71.19 103 THR A C 1
ATOM 856 O O . THR A 1 103 ? 10.510 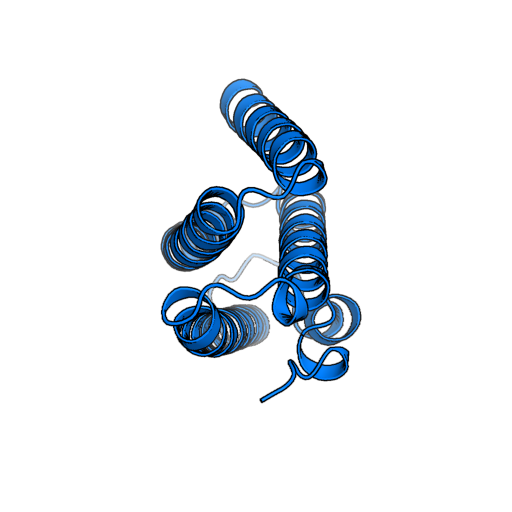-2.871 -1.479 1.00 71.19 103 THR A O 1
ATOM 859 N N . PHE A 1 104 ? 8.569 -3.954 -1.183 1.00 74.94 104 PHE A N 1
ATOM 860 C CA . PHE A 1 104 ? 8.601 -4.608 -2.483 1.00 74.94 104 PHE A CA 1
ATOM 861 C C . PHE A 1 104 ? 8.411 -3.614 -3.635 1.00 74.94 104 PHE A C 1
ATOM 863 O O . PHE A 1 104 ? 9.179 -3.644 -4.592 1.00 74.94 104 PHE A O 1
ATOM 870 N N . ASN A 1 105 ? 7.465 -2.679 -3.511 1.00 75.25 105 ASN A N 1
ATOM 871 C CA . ASN A 1 105 ? 7.272 -1.604 -4.481 1.00 75.25 105 ASN A CA 1
ATOM 872 C C . ASN A 1 105 ? 8.533 -0.729 -4.620 1.00 75.25 105 ASN A C 1
ATOM 874 O O . ASN A 1 105 ? 9.010 -0.491 -5.725 1.00 75.25 105 ASN A O 1
ATOM 878 N N . LEU A 1 106 ? 9.146 -0.335 -3.499 1.00 75.44 106 LEU A N 1
ATOM 879 C CA . LEU A 1 106 ? 10.393 0.434 -3.486 1.00 75.44 106 LEU A CA 1
ATOM 880 C C . LEU A 1 106 ? 11.554 -0.344 -4.118 1.00 75.44 106 LEU A C 1
ATOM 882 O O . LEU A 1 106 ? 12.372 0.243 -4.819 1.00 75.44 106 LEU A O 1
ATOM 886 N N . ASN A 1 107 ? 11.624 -1.662 -3.916 1.00 76.81 107 ASN A N 1
ATOM 887 C CA . ASN A 1 107 ? 12.622 -2.511 -4.568 1.00 76.81 107 ASN A CA 1
ATOM 888 C C . ASN A 1 107 ? 12.450 -2.492 -6.096 1.00 76.81 107 ASN A C 1
ATOM 890 O O . ASN A 1 107 ? 13.416 -2.249 -6.816 1.00 76.81 107 ASN A O 1
ATOM 894 N N . ILE A 1 108 ? 11.216 -2.640 -6.591 1.00 73.81 108 ILE A N 1
ATOM 895 C CA . ILE A 1 108 ? 10.915 -2.538 -8.027 1.00 73.81 108 ILE A CA 1
ATOM 896 C C . ILE A 1 108 ? 11.283 -1.147 -8.558 1.00 73.81 108 ILE A C 1
ATOM 898 O O . ILE A 1 108 ? 11.917 -1.045 -9.607 1.00 73.81 108 ILE A O 1
ATOM 902 N N . MET A 1 109 ? 10.938 -0.084 -7.830 1.00 77.88 109 MET A N 1
ATOM 903 C CA . MET A 1 109 ? 11.283 1.299 -8.174 1.00 77.88 109 MET A CA 1
ATOM 904 C C . MET A 1 109 ? 12.804 1.503 -8.276 1.00 77.88 109 MET A C 1
ATOM 906 O O . MET A 1 109 ? 13.289 2.006 -9.289 1.00 77.88 109 MET A O 1
ATOM 910 N N . MET A 1 110 ? 13.574 1.060 -7.276 1.00 75.38 110 MET A N 1
ATOM 911 C CA . MET A 1 110 ? 15.041 1.138 -7.296 1.00 75.38 110 MET A CA 1
ATOM 912 C C . MET A 1 110 ? 15.641 0.314 -8.438 1.00 75.38 110 MET A C 1
ATOM 914 O O . MET A 1 110 ? 16.557 0.777 -9.114 1.00 75.38 110 MET A O 1
ATOM 918 N N . LYS A 1 111 ? 15.103 -0.884 -8.693 1.00 72.12 111 LYS A N 1
ATOM 919 C CA . LYS A 1 111 ? 15.539 -1.751 -9.791 1.00 72.12 111 LYS A CA 1
ATOM 920 C C . LYS A 1 111 ? 15.273 -1.127 -11.161 1.00 72.12 111 LYS A C 1
ATOM 922 O O . LYS A 1 111 ? 16.087 -1.331 -12.051 1.00 72.12 111 LYS A O 1
ATOM 927 N N . ASN A 1 112 ? 14.176 -0.379 -11.324 1.00 72.25 112 ASN A N 1
ATOM 928 C CA . ASN A 1 112 ? 13.807 0.289 -12.579 1.00 72.25 112 ASN A CA 1
ATOM 929 C C . ASN A 1 112 ? 14.536 1.629 -12.819 1.00 72.25 112 ASN A C 1
ATOM 931 O O . ASN A 1 112 ? 14.459 2.170 -13.918 1.00 72.25 112 ASN A O 1
ATOM 935 N N . GLY A 1 113 ? 15.255 2.167 -11.823 1.00 61.94 113 GLY A N 1
ATOM 936 C CA . GLY A 1 113 ? 16.232 3.252 -12.006 1.00 61.94 113 GLY A CA 1
ATOM 937 C C . GLY A 1 113 ? 15.691 4.586 -12.548 1.00 61.94 113 GLY A C 1
ATOM 938 O O . GLY A 1 113 ? 16.465 5.379 -13.078 1.00 61.94 113 GLY A O 1
ATOM 939 N N . HIS A 1 114 ? 14.383 4.847 -12.453 1.00 72.12 114 HIS A N 1
ATOM 940 C CA . HIS A 1 114 ? 13.759 6.055 -13.005 1.00 72.12 114 HIS A CA 1
ATOM 941 C C . HIS A 1 114 ? 13.898 7.259 -12.053 1.00 72.12 114 HIS A C 1
ATOM 943 O O . HIS A 1 114 ? 13.571 7.156 -10.874 1.00 72.12 114 HIS A O 1
ATOM 949 N N . GLU A 1 115 ? 14.299 8.434 -12.552 1.00 65.00 115 GLU A N 1
ATOM 950 C CA . GLU A 1 115 ? 14.619 9.616 -11.720 1.00 65.00 115 GLU A CA 1
ATOM 951 C C . GLU A 1 115 ? 13.473 10.059 -10.792 1.00 65.00 115 GLU A C 1
ATOM 953 O O . GLU A 1 115 ? 13.701 10.392 -9.628 1.00 65.00 115 GLU A O 1
ATOM 958 N N . LYS A 1 116 ? 12.220 10.000 -11.269 1.00 64.69 116 LYS A N 1
ATOM 959 C CA . LYS A 1 116 ? 11.037 10.314 -10.441 1.00 64.69 116 LYS A CA 1
ATOM 960 C C . LYS A 1 116 ? 10.881 9.379 -9.237 1.00 64.69 116 LYS A C 1
ATOM 962 O O . LYS A 1 116 ? 10.315 9.786 -8.229 1.00 64.69 116 LYS A O 1
ATOM 967 N N . PHE A 1 117 ? 11.377 8.146 -9.317 1.00 75.19 117 PHE A N 1
ATOM 968 C CA . PHE A 1 117 ? 11.286 7.190 -8.217 1.00 75.19 117 PHE A CA 1
ATOM 969 C C . PHE A 1 117 ? 12.210 7.554 -7.062 1.00 75.19 117 PHE A C 1
ATOM 971 O O . PHE A 1 117 ? 11.821 7.382 -5.912 1.00 75.19 117 PHE A O 1
ATOM 978 N N . THR A 1 118 ? 13.380 8.125 -7.345 1.00 65.75 118 THR A N 1
ATOM 979 C CA . THR A 1 118 ? 14.303 8.606 -6.310 1.00 65.75 118 THR A CA 1
ATOM 980 C C . THR A 1 118 ? 13.647 9.667 -5.426 1.00 65.75 118 THR A C 1
ATOM 982 O O . THR A 1 118 ? 13.761 9.597 -4.206 1.00 65.75 118 THR A O 1
ATOM 985 N N . ILE A 1 119 ? 12.909 10.608 -6.026 1.00 70.94 119 ILE A N 1
ATOM 986 C CA . ILE A 1 119 ? 12.195 11.668 -5.295 1.00 70.94 119 ILE A CA 1
ATOM 987 C C . ILE A 1 119 ? 11.106 11.065 -4.397 1.00 70.94 119 ILE A C 1
ATOM 989 O O . ILE A 1 119 ? 11.057 11.361 -3.208 1.00 70.94 119 ILE A O 1
ATOM 993 N N . LEU A 1 120 ? 10.297 10.151 -4.935 1.00 70.62 120 LEU A N 1
ATOM 994 C CA . LEU A 1 120 ? 9.210 9.499 -4.193 1.00 70.62 120 LEU A CA 1
ATOM 995 C C . LEU A 1 120 ? 9.713 8.622 -3.039 1.00 70.62 120 LEU A C 1
ATOM 997 O O . LEU A 1 120 ? 9.097 8.570 -1.976 1.00 70.62 120 LEU A O 1
ATOM 1001 N N . ILE A 1 121 ? 10.854 7.950 -3.220 1.00 68.31 121 ILE A N 1
ATOM 1002 C CA . ILE A 1 121 ? 11.509 7.190 -2.149 1.00 68.31 121 ILE A CA 1
ATOM 1003 C C . ILE A 1 121 ? 11.919 8.136 -1.014 1.00 68.31 121 ILE A C 1
ATOM 1005 O O . ILE A 1 121 ? 11.680 7.821 0.150 1.00 68.31 121 ILE A O 1
ATOM 1009 N N . ILE A 1 122 ? 12.500 9.295 -1.337 1.00 68.44 122 ILE A N 1
ATOM 1010 C CA . ILE A 1 122 ? 12.897 10.300 -0.340 1.00 68.44 122 ILE A CA 1
ATOM 1011 C C . ILE A 1 122 ? 11.670 10.832 0.408 1.00 68.44 122 ILE A C 1
ATOM 1013 O O . ILE A 1 122 ? 11.680 10.873 1.637 1.00 68.44 122 ILE A O 1
ATOM 1017 N N . GLU A 1 123 ? 10.602 11.193 -0.306 1.00 71.50 123 GLU A N 1
ATOM 1018 C CA . GLU A 1 123 ? 9.355 11.686 0.293 1.00 71.50 123 GLU A CA 1
ATOM 1019 C C . GLU A 1 123 ? 8.736 10.663 1.251 1.00 71.50 123 GLU A C 1
ATOM 1021 O O . GLU A 1 123 ? 8.390 11.002 2.383 1.00 71.50 123 GLU A O 1
ATOM 1026 N N . LEU A 1 124 ? 8.662 9.394 0.842 1.00 68.00 124 LEU A N 1
ATOM 1027 C CA . LEU A 1 124 ? 8.138 8.325 1.687 1.00 68.00 124 LEU A CA 1
ATOM 1028 C C . LEU A 1 124 ? 9.013 8.083 2.924 1.00 68.00 124 LEU A C 1
ATOM 1030 O O . LEU A 1 124 ? 8.482 7.929 4.021 1.00 68.00 124 LEU A O 1
ATOM 1034 N N . VAL A 1 125 ? 10.340 8.048 2.770 1.00 67.12 125 VAL A N 1
ATOM 1035 C CA . VAL A 1 125 ? 11.268 7.855 3.897 1.00 67.12 125 VAL A CA 1
ATOM 1036 C C . VAL A 1 125 ? 11.166 9.006 4.893 1.00 67.12 125 VAL A C 1
ATOM 1038 O O . VAL A 1 125 ? 11.142 8.751 6.098 1.00 67.12 125 VAL A O 1
ATOM 1041 N N . ASN A 1 126 ? 11.056 10.249 4.419 1.00 65.62 126 ASN A N 1
ATOM 1042 C CA . ASN A 1 126 ? 10.853 11.411 5.284 1.00 65.62 126 ASN A CA 1
ATOM 1043 C C . ASN A 1 126 ? 9.548 11.280 6.067 1.00 65.62 126 ASN A C 1
ATOM 1045 O O . ASN A 1 126 ? 9.559 11.399 7.287 1.00 65.62 126 ASN A O 1
ATOM 1049 N N . LYS A 1 127 ? 8.457 10.920 5.388 1.00 63.50 127 LYS A N 1
ATOM 1050 C CA . LYS A 1 127 ? 7.146 10.736 6.014 1.00 63.50 127 LYS A CA 1
ATOM 1051 C C . LYS A 1 127 ? 7.165 9.632 7.071 1.00 63.50 127 LYS A C 1
ATOM 1053 O O . LYS A 1 127 ? 6.727 9.840 8.195 1.00 63.50 127 LYS A O 1
ATOM 1058 N N . LEU A 1 128 ? 7.739 8.471 6.750 1.00 63.53 128 LEU A N 1
ATOM 1059 C CA . LEU A 1 128 ? 7.915 7.371 7.706 1.00 63.53 128 LEU A CA 1
ATOM 1060 C C . LEU A 1 128 ? 8.817 7.766 8.885 1.00 63.53 128 LEU A C 1
ATOM 1062 O O . LEU A 1 128 ? 8.557 7.355 10.012 1.00 63.53 128 LEU A O 1
ATOM 1066 N N . SER A 1 129 ? 9.854 8.571 8.650 1.00 59.72 129 SER A N 1
ATOM 1067 C CA . SER A 1 129 ? 10.746 9.049 9.714 1.00 59.72 129 SER A CA 1
ATOM 1068 C C . SER A 1 129 ? 10.040 10.038 10.636 1.00 59.72 129 SER A C 1
ATOM 1070 O O . SER A 1 129 ? 10.145 9.909 11.852 1.00 59.72 129 SER A O 1
ATOM 1072 N N . GLU A 1 130 ? 9.275 10.981 10.080 1.00 56.47 130 GLU A N 1
ATOM 1073 C CA . GLU A 1 130 ? 8.423 11.891 10.850 1.00 56.47 130 GLU A CA 1
ATOM 1074 C C . GLU A 1 130 ? 7.466 11.105 11.745 1.00 56.47 130 GLU A C 1
ATOM 1076 O O . GLU A 1 130 ? 7.358 11.407 12.929 1.00 56.47 130 GLU A O 1
ATOM 1081 N N . LEU A 1 131 ? 6.855 10.042 11.222 1.00 54.81 131 LEU A N 1
ATOM 1082 C CA . LEU A 1 131 ? 5.935 9.167 11.953 1.00 54.81 131 LEU A CA 1
ATOM 1083 C C . LEU A 1 131 ? 6.593 8.384 13.102 1.00 54.81 131 LEU A C 1
ATOM 1085 O O . LEU A 1 131 ? 5.963 8.164 14.138 1.00 54.81 131 LEU A O 1
ATOM 1089 N N . VAL A 1 132 ? 7.851 7.961 12.938 1.00 55.59 132 VAL A N 1
ATOM 1090 C CA . VAL A 1 132 ? 8.629 7.303 14.005 1.00 55.59 132 VAL A CA 1
ATOM 1091 C C . VAL A 1 132 ? 9.065 8.302 15.076 1.00 55.59 132 VAL A C 1
ATOM 1093 O O . VAL A 1 132 ? 9.122 7.941 16.244 1.00 55.59 132 VAL A O 1
ATOM 1096 N N . LEU A 1 133 ? 9.377 9.542 14.690 1.00 49.50 133 LEU A N 1
ATOM 1097 C CA . LEU A 1 133 ? 9.882 10.583 15.590 1.00 49.50 133 LEU A CA 1
ATOM 1098 C C . LEU A 1 133 ? 8.779 11.361 16.327 1.00 49.50 133 LEU A C 1
ATOM 1100 O O . LEU A 1 133 ? 9.077 12.049 17.301 1.00 49.50 133 LEU A O 1
ATOM 1104 N N . SER A 1 134 ? 7.532 11.296 15.852 1.00 42.97 134 SER A N 1
ATOM 1105 C CA . SER A 1 134 ? 6.366 11.953 16.466 1.00 42.97 134 SER A CA 1
ATOM 1106 C C . SER A 1 134 ? 5.592 11.067 17.458 1.00 42.97 134 SER A C 1
ATOM 1108 O O . SER A 1 134 ? 4.675 11.565 18.113 1.00 42.97 134 SER A O 1
ATOM 1110 N N . ASN A 1 135 ? 5.995 9.800 17.621 1.00 37.41 135 ASN A N 1
ATOM 1111 C CA . ASN A 1 135 ? 5.557 8.878 18.683 1.00 37.41 135 ASN A CA 1
ATOM 1112 C C . ASN A 1 135 ? 6.650 8.666 19.738 1.00 37.41 135 ASN A C 1
ATOM 1114 O O . ASN A 1 135 ? 6.286 8.269 20.870 1.00 37.41 135 ASN A O 1
#

Organism: Pichia kudriavzevii (NCBI:txid4909)

pLDDT: mean 72.35, std 13.06, range [37.41, 93.0]

Secondary structure (DSSP, 8-state):
----TTTT-HHHHGGG-----SS-TT-HHHHHHHHHHHHHHHHHHHHHHHHHHS--GGGHHHHHHHHHHHHHHHHHHHHHHTT-STHHHHHHHHHHHHHHHHHHHHHHHHHHT-HHHHHHHHHHHHHHHHHHH--

Sequence (135 aa):
MSLDRNEYAFQSWKPHLIYNNDMDAKDSSFFASRTFLYDTLTSLHQQLQQYNSEYSSSYNDDILFVHTQLVELLDYLFITYEKSKVVKILSVNLDTILAKTITFNLNIMMKNGHEKFTILIIELVNKLSELVLSN

Radius of gyration: 15.55 Å; chains: 1; bounding box: 34×23×42 Å

Foldseek 3Di:
DADPLVLLALVNLVVLQDDDPPDDPPDPSNVSNLVSLLVSLVVLLVVLVVLQVDQDPVCVVVLVSNLVRLVVVVVCCCVRPVPDPSVVVSCVVSVVSSVVSNVSSLVSLVVNPDPVSVVSVVVVVVVVVCVVVVD